Protein AF-A0A3M0ZT61-F1 (afdb_monomer)

Mean predicted aligned error: 6.95 Å

Foldseek 3Di:
DDDDDDDDDDDDPPDLAAWPQADPPPPDRPDIHADWDQDPVGIDGDHDPVSVLVVVLVCQVPDPPPAFAFDWDDDDPDIDGPQDVVRHVPHD

pLDDT: mean 85.31, std 11.54, range [51.09, 95.31]

Sequence (92 aa):
MAFVTGLLLIDAPASALNNLGNIPGARTDNTVGVKMIKTREGAYPYVSAQAFRYWLRTTLEKGNFGWKAAPIFREKKVAYTDANPIKWWDDD

Secondary structure (DSSP, 8-state):
------------TT---SEEEE-TT-SSTT-EEEPEEEETTEEEE---HHHHHHHHHHHHHHTTS---PPPEEEETTEEEE---TTT-TT--

Radius of gyration: 17.13 Å; Cα contacts (8 Å, |Δi|>4): 96; chains: 1; bounding box: 41×31×39 Å

Nearest PDB structures (foldseek):
  4uoi-assembly2_D  TM=3.114E-01  e=1.077E+00  Hepatitis C virus (isolate H77)
  4uoi-assembly4_F  TM=3.109E-01  e=2.216E+00  Hepatitis C virus (isolate H77)
  4uoi-assembly1_A  TM=2.683E-01  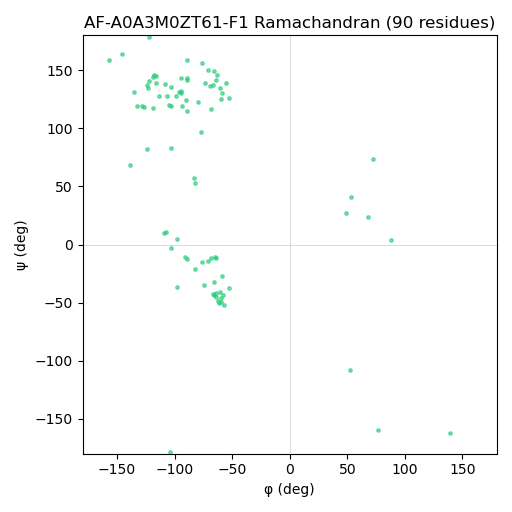e=1.705E+00  Hepatitis C virus (isolate H77)

Structure (mmCIF, N/CA/C/O backbone):
data_AF-A0A3M0ZT61-F1
#
_entry.id   AF-A0A3M0ZT61-F1
#
loop_
_atom_site.group_PDB
_atom_site.id
_atom_site.type_symbol
_atom_site.label_atom_id
_atom_site.label_alt_id
_atom_site.label_comp_id
_atom_site.label_asym_id
_atom_site.label_entity_id
_atom_site.label_seq_id
_atom_site.pdbx_PDB_ins_code
_atom_site.Cartn_x
_atom_site.Cartn_y
_atom_site.Cartn_z
_atom_site.occupancy
_atom_site.B_iso_or_equiv
_atom_site.auth_seq_id
_atom_site.auth_comp_id
_atom_site.auth_asym_id
_atom_site.auth_atom_id
_atom_site.pdbx_PDB_model_num
ATOM 1 N N . MET A 1 1 ? -10.301 -16.414 16.344 1.00 62.41 1 MET A N 1
ATOM 2 C CA . MET A 1 1 ? -10.125 -15.421 15.264 1.00 62.41 1 MET A CA 1
ATOM 3 C C . MET A 1 1 ? -10.515 -16.074 13.956 1.00 62.41 1 MET A C 1
ATOM 5 O O . MET A 1 1 ? -10.020 -17.158 13.676 1.00 62.41 1 MET A O 1
ATOM 9 N N . ALA A 1 2 ? -11.433 -15.464 13.211 1.00 81.19 2 ALA A N 1
ATOM 10 C CA . ALA A 1 2 ? -11.730 -15.869 11.842 1.00 81.19 2 ALA A CA 1
ATOM 11 C C . ALA A 1 2 ? -10.885 -14.999 10.905 1.00 81.19 2 ALA A C 1
ATOM 13 O O . ALA A 1 2 ? -10.830 -13.786 11.092 1.00 81.19 2 ALA A O 1
ATOM 14 N N . PHE A 1 3 ? -10.214 -15.615 9.935 1.00 83.44 3 PHE A N 1
ATOM 15 C CA . PHE A 1 3 ? -9.426 -14.904 8.932 1.00 83.44 3 PHE A CA 1
ATOM 16 C C . PHE A 1 3 ? -10.203 -14.862 7.622 1.00 83.44 3 PHE A C 1
ATOM 18 O O . PHE A 1 3 ? -10.756 -15.875 7.194 1.00 83.44 3 PHE A O 1
ATOM 25 N N . VAL A 1 4 ? -10.217 -13.697 6.979 1.00 88.19 4 VAL A N 1
ATOM 26 C CA . VAL A 1 4 ? -10.746 -13.529 5.624 1.00 88.19 4 VAL A CA 1
ATOM 27 C C . VAL A 1 4 ? -9.563 -13.346 4.685 1.00 88.19 4 VAL A C 1
ATOM 29 O O . VAL A 1 4 ? -8.706 -12.498 4.919 1.00 88.19 4 VAL A O 1
ATOM 32 N N . THR A 1 5 ? -9.515 -14.151 3.627 1.00 93.62 5 THR A N 1
ATOM 33 C CA . THR A 1 5 ? -8.529 -14.026 2.550 1.00 93.62 5 THR A CA 1
ATOM 34 C C . THR A 1 5 ? -9.243 -13.725 1.240 1.00 93.62 5 THR A C 1
ATOM 36 O O . THR A 1 5 ? -10.365 -14.184 1.020 1.00 93.62 5 THR A O 1
ATOM 39 N N . GLY A 1 6 ? -8.609 -12.938 0.377 1.00 91.56 6 GLY A N 1
ATOM 40 C CA . GLY A 1 6 ? -9.181 -12.521 -0.895 1.00 91.56 6 GLY A CA 1
ATOM 41 C C . GLY A 1 6 ? -8.108 -12.121 -1.897 1.00 91.56 6 GLY A C 1
ATOM 42 O O . GLY A 1 6 ? -6.983 -11.787 -1.528 1.00 91.56 6 GLY A O 1
ATOM 43 N N . LEU A 1 7 ? -8.479 -12.158 -3.175 1.00 94.38 7 LEU A N 1
ATOM 44 C CA . LEU A 1 7 ? -7.649 -11.726 -4.293 1.00 94.38 7 LEU A CA 1
ATOM 45 C C . LEU A 1 7 ? -8.394 -10.645 -5.074 1.00 94.38 7 LEU A C 1
ATOM 47 O O . LEU A 1 7 ? -9.579 -10.787 -5.366 1.00 94.38 7 LEU A O 1
ATOM 51 N N . LEU A 1 8 ? -7.682 -9.571 -5.409 1.00 91.19 8 LEU A N 1
ATOM 52 C CA . LEU A 1 8 ? -8.1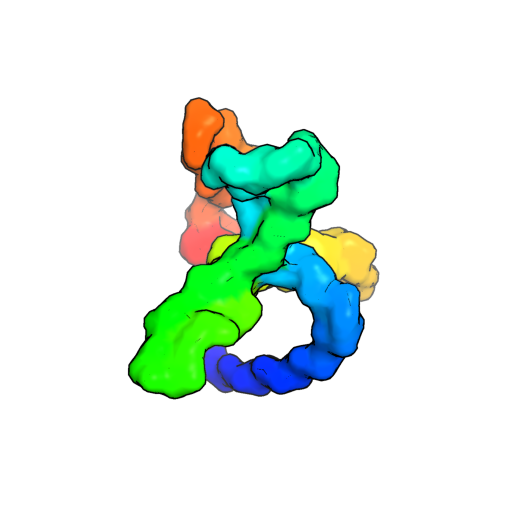95 -8.466 -6.207 1.00 91.19 8 LEU A CA 1
ATOM 53 C C . LEU A 1 8 ? -7.449 -8.438 -7.538 1.00 91.19 8 LEU A C 1
ATOM 55 O O . LEU A 1 8 ? -6.219 -8.392 -7.559 1.00 91.19 8 LEU A O 1
ATOM 59 N N . LEU A 1 9 ? -8.201 -8.425 -8.634 1.00 93.06 9 LEU A N 1
ATOM 60 C CA . LEU A 1 9 ? -7.689 -8.068 -9.949 1.00 93.06 9 LEU A CA 1
ATOM 61 C C . LEU A 1 9 ? -8.156 -6.645 -10.253 1.00 93.06 9 LEU A C 1
ATOM 63 O O . LEU A 1 9 ? -9.356 -6.382 -10.281 1.00 93.06 9 LEU A O 1
ATOM 67 N N . ILE A 1 10 ? -7.207 -5.734 -10.445 1.00 88.31 10 ILE A N 1
ATOM 68 C CA . ILE A 1 10 ? -7.479 -4.327 -10.738 1.00 88.31 10 ILE A CA 1
ATOM 69 C C . ILE A 1 10 ? -6.878 -4.029 -12.106 1.00 88.31 10 ILE A C 1
ATOM 71 O O . ILE A 1 10 ? -5.663 -4.132 -12.276 1.00 88.31 10 ILE A O 1
ATOM 75 N N . ASP A 1 11 ? -7.726 -3.664 -13.065 1.00 91.12 11 ASP A N 1
ATOM 76 C CA . ASP A 1 11 ? -7.268 -3.142 -14.349 1.00 91.12 11 ASP A CA 1
ATOM 77 C C . ASP A 1 11 ? -6.889 -1.662 -14.194 1.00 91.12 11 ASP A C 1
ATOM 79 O O . ASP A 1 11 ? -7.687 -0.847 -13.726 1.00 91.12 11 ASP A O 1
ATOM 83 N N . ALA A 1 12 ? -5.643 -1.328 -14.524 1.00 87.12 12 ALA A N 1
ATOM 84 C CA . ALA A 1 12 ? -5.056 -0.008 -14.300 1.00 87.12 12 ALA A CA 1
ATOM 85 C C . ALA A 1 12 ? -4.208 0.434 -15.508 1.00 87.12 12 ALA A C 1
ATOM 87 O O . ALA A 1 12 ? -2.974 0.512 -15.421 1.00 87.12 12 ALA A O 1
ATOM 88 N N . PRO A 1 13 ? -4.843 0.714 -16.659 1.00 85.19 13 PRO A N 1
ATOM 89 C CA . PRO A 1 13 ? -4.137 1.080 -17.880 1.00 85.19 13 PRO A CA 1
ATOM 90 C C . PRO A 1 13 ? -3.378 2.401 -17.701 1.00 85.19 13 PRO A C 1
ATOM 92 O O . PRO A 1 13 ? -3.858 3.325 -17.044 1.00 85.19 13 PRO A O 1
ATOM 95 N N . ALA A 1 14 ? -2.172 2.477 -18.276 1.00 78.69 14 ALA A N 1
ATOM 96 C CA . ALA A 1 14 ? -1.305 3.666 -18.284 1.00 78.69 14 ALA A CA 1
ATOM 97 C C . ALA A 1 14 ? -1.104 4.346 -16.907 1.00 78.69 14 ALA A C 1
ATOM 99 O O . ALA A 1 14 ? -0.847 5.547 -16.827 1.00 78.69 14 ALA A O 1
ATOM 100 N N . SER A 1 15 ? -1.220 3.589 -15.813 1.00 81.19 15 SER A N 1
ATOM 101 C CA . SER A 1 15 ? -1.210 4.132 -14.455 1.00 81.19 15 SER A CA 1
ATOM 102 C C . SER A 1 15 ? 0.181 4.066 -13.822 1.00 81.19 15 SER A C 1
ATOM 104 O O . SER A 1 15 ? 0.815 3.013 -13.780 1.00 81.19 15 SER A O 1
ATOM 106 N N . ALA A 1 16 ? 0.641 5.179 -13.248 1.00 80.75 16 ALA A N 1
ATOM 107 C CA . ALA A 1 16 ? 1.903 5.252 -12.506 1.00 80.75 16 ALA A CA 1
ATOM 108 C C . ALA A 1 16 ? 1.738 4.781 -11.045 1.00 80.75 16 ALA A C 1
ATOM 110 O O . ALA A 1 16 ? 1.980 5.527 -10.092 1.00 80.75 16 ALA A O 1
ATOM 111 N N . LEU A 1 17 ? 1.266 3.544 -10.857 1.00 76.06 17 LEU A N 1
ATOM 112 C CA . LEU A 1 17 ? 0.983 2.988 -9.534 1.00 76.06 17 LEU A CA 1
ATOM 113 C C . LEU A 1 17 ? 2.294 2.778 -8.765 1.00 76.06 17 LEU A C 1
ATOM 115 O O . LEU A 1 17 ? 3.106 1.955 -9.164 1.00 76.06 17 LEU A O 1
ATOM 119 N N . ASN A 1 18 ? 2.476 3.482 -7.641 1.00 76.44 18 ASN A N 1
ATOM 120 C CA . ASN A 1 18 ? 3.668 3.409 -6.779 1.00 76.44 18 ASN A CA 1
ATOM 121 C C . ASN A 1 18 ? 4.920 4.066 -7.393 1.00 76.44 18 ASN A C 1
ATOM 123 O O . ASN A 1 18 ? 5.879 3.403 -7.800 1.00 76.44 18 ASN A O 1
ATOM 127 N N . ASN A 1 19 ? 4.890 5.401 -7.408 1.00 78.50 19 ASN A N 1
ATOM 128 C CA . ASN A 1 19 ? 5.973 6.253 -7.884 1.00 78.50 19 ASN A CA 1
ATOM 129 C C . ASN A 1 19 ? 7.311 5.905 -7.194 1.00 78.50 19 ASN A C 1
ATOM 131 O O . ASN A 1 19 ? 7.415 5.858 -5.963 1.00 78.50 19 ASN A O 1
ATOM 135 N N . LEU A 1 20 ? 8.331 5.642 -8.010 1.00 68.88 20 LEU A N 1
ATOM 136 C CA . LEU A 1 20 ? 9.707 5.354 -7.607 1.00 68.88 20 LEU A CA 1
ATOM 137 C C . LEU A 1 20 ? 10.454 6.628 -7.175 1.00 68.88 20 LEU A C 1
ATOM 139 O O . LEU A 1 20 ? 11.485 6.531 -6.515 1.00 68.88 20 LEU A O 1
ATOM 143 N N . GLY A 1 21 ? 9.915 7.807 -7.500 1.00 70.88 21 GLY A N 1
ATOM 144 C CA . GLY A 1 21 ? 10.612 9.081 -7.361 1.00 70.88 21 GLY A CA 1
ATOM 145 C C . GLY A 1 21 ? 11.638 9.274 -8.479 1.00 70.88 21 GLY A C 1
ATOM 146 O O . GLY A 1 21 ? 11.550 8.636 -9.532 1.00 70.88 21 GLY A O 1
ATOM 147 N N . ASN A 1 22 ? 12.609 10.160 -8.250 1.00 66.25 22 ASN A N 1
ATOM 148 C CA . ASN A 1 22 ? 13.664 10.431 -9.224 1.00 66.25 22 ASN A CA 1
ATOM 149 C C . ASN A 1 22 ? 14.606 9.234 -9.370 1.00 66.25 22 ASN A C 1
ATOM 151 O O . ASN A 1 22 ? 15.041 8.640 -8.382 1.00 66.25 22 ASN A O 1
ATOM 155 N N . ILE A 1 23 ? 14.949 8.915 -10.616 1.00 64.44 23 ILE A N 1
ATOM 156 C CA . ILE A 1 23 ? 15.875 7.836 -10.959 1.00 64.44 23 ILE A CA 1
ATOM 157 C C . ILE A 1 23 ? 17.304 8.404 -10.995 1.00 64.44 23 ILE A C 1
ATOM 159 O O . ILE A 1 23 ? 17.599 9.231 -11.863 1.00 64.44 23 ILE A O 1
ATOM 163 N N . PRO A 1 24 ? 18.216 7.974 -10.100 1.00 60.41 24 PRO A N 1
ATOM 164 C CA . PRO A 1 24 ? 19.600 8.441 -10.117 1.00 60.41 24 PRO A CA 1
ATOM 165 C C . PRO A 1 24 ? 20.276 8.096 -11.452 1.00 60.41 24 PRO A C 1
ATOM 167 O O . PRO A 1 24 ? 20.292 6.935 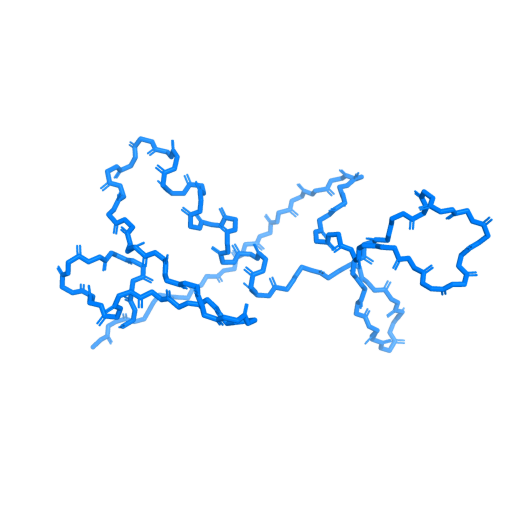-11.857 1.00 60.41 24 PRO A O 1
ATOM 170 N N . GLY A 1 25 ? 20.829 9.098 -12.142 1.00 63.88 25 GLY A N 1
ATOM 171 C CA . GLY A 1 25 ? 21.504 8.923 -13.436 1.00 63.88 25 GLY A CA 1
ATOM 172 C C . GLY A 1 25 ? 20.597 8.998 -14.672 1.00 63.88 25 GLY A C 1
ATOM 173 O O . GLY A 1 25 ? 21.086 8.816 -15.788 1.00 63.88 25 GLY A O 1
ATOM 174 N N . ALA A 1 26 ? 19.299 9.285 -14.516 1.00 66.69 26 ALA A N 1
ATOM 175 C CA . ALA A 1 26 ? 18.445 9.619 -15.653 1.00 66.69 26 ALA A CA 1
ATOM 176 C C . ALA A 1 26 ? 18.871 10.962 -16.271 1.00 66.69 26 ALA A C 1
ATOM 178 O O . ALA A 1 26 ? 19.146 11.926 -15.565 1.00 66.69 26 ALA A O 1
ATOM 179 N N . ARG A 1 27 ? 18.908 11.033 -17.609 1.00 55.94 27 ARG A N 1
ATOM 180 C CA . ARG A 1 27 ? 19.340 12.231 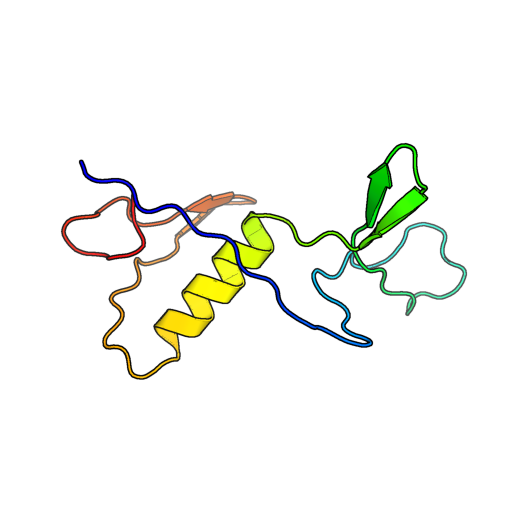-18.361 1.00 55.94 27 ARG A CA 1
ATOM 181 C C . ARG A 1 27 ? 18.419 13.447 -18.188 1.00 55.94 27 ARG A C 1
ATOM 183 O O . ARG A 1 27 ? 18.776 14.527 -18.641 1.00 55.94 27 ARG A O 1
ATOM 190 N N . THR A 1 28 ? 17.238 13.273 -17.595 1.00 57.53 28 THR A N 1
ATOM 191 C CA . THR A 1 28 ? 16.280 14.352 -17.332 1.00 57.53 28 THR A CA 1
ATOM 192 C C . THR A 1 28 ? 15.731 14.235 -15.912 1.00 57.53 28 THR A C 1
ATOM 194 O O . THR A 1 28 ? 15.258 13.170 -15.510 1.00 57.53 28 THR A O 1
ATOM 197 N N . ASP A 1 29 ? 15.740 15.350 -15.179 1.00 52.19 29 ASP A N 1
ATOM 198 C CA . ASP A 1 29 ? 15.282 15.440 -13.782 1.00 52.19 29 ASP A CA 1
ATOM 199 C C . ASP A 1 29 ? 13.780 15.151 -13.594 1.00 52.19 29 ASP A C 1
ATOM 201 O O . ASP A 1 29 ? 13.323 14.949 -12.472 1.00 52.19 29 ASP A O 1
ATOM 205 N N . ASN A 1 30 ? 13.020 15.086 -14.694 1.00 51.09 30 ASN A N 1
ATOM 206 C CA . ASN A 1 30 ? 11.578 14.832 -14.712 1.00 51.09 30 ASN A CA 1
ATOM 207 C C . ASN A 1 30 ? 11.213 13.369 -15.009 1.00 51.09 30 ASN A C 1
ATOM 209 O O . ASN A 1 30 ? 10.031 13.048 -15.151 1.00 51.09 30 ASN A O 1
ATOM 213 N N . THR A 1 31 ? 12.194 12.467 -15.129 1.00 55.56 31 THR A N 1
ATOM 214 C CA . THR A 1 31 ? 11.892 11.040 -15.295 1.00 55.56 31 THR A CA 1
ATOM 215 C C . THR A 1 31 ? 11.497 10.441 -13.944 1.00 55.56 31 THR A C 1
ATOM 217 O O . THR A 1 31 ? 12.349 10.053 -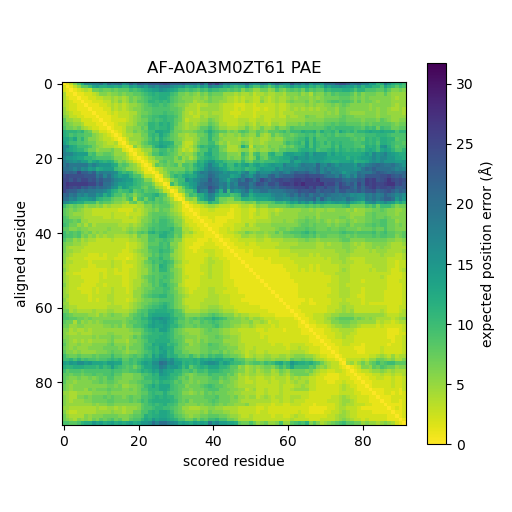13.144 1.00 55.56 31 THR A O 1
ATOM 220 N N . VAL A 1 32 ? 10.191 10.345 -13.704 1.00 59.47 32 VAL A N 1
ATOM 221 C CA . VAL A 1 32 ? 9.612 9.579 -12.592 1.00 59.47 32 VAL A CA 1
ATOM 222 C C . VAL A 1 32 ? 9.346 8.147 -13.043 1.00 59.47 32 VAL A C 1
ATOM 224 O O . VAL A 1 32 ? 8.666 7.908 -14.039 1.00 59.47 32 VAL A O 1
ATOM 227 N N . GLY A 1 33 ? 9.916 7.186 -12.317 1.00 71.69 33 GLY A N 1
ATOM 228 C CA . GLY A 1 33 ? 9.725 5.763 -12.589 1.00 71.69 33 GLY A CA 1
ATOM 229 C C . GLY A 1 33 ? 8.524 5.177 -11.851 1.00 71.69 33 GLY A C 1
ATOM 230 O O . GLY A 1 33 ? 8.108 5.673 -10.806 1.00 71.69 33 GLY A O 1
ATOM 231 N N . VAL A 1 34 ? 8.013 4.055 -12.346 1.00 82.19 34 VAL A N 1
ATOM 232 C CA . VAL A 1 34 ? 7.179 3.145 -11.549 1.00 82.19 34 VAL A CA 1
ATOM 233 C C . VAL A 1 34 ? 8.102 2.143 -10.865 1.00 82.19 34 VAL A C 1
ATOM 235 O O . VAL A 1 34 ? 9.104 1.725 -11.450 1.00 82.19 34 VAL A O 1
ATOM 238 N N . LYS A 1 35 ? 7.816 1.764 -9.614 1.00 86.88 35 LYS A N 1
ATOM 239 C CA . LYS A 1 35 ? 8.576 0.683 -8.971 1.00 86.88 35 LYS A CA 1
ATOM 240 C C . LYS A 1 35 ? 8.413 -0.603 -9.770 1.00 86.88 35 LYS A C 1
ATOM 242 O O . LYS A 1 35 ? 7.301 -0.972 -10.125 1.00 86.88 35 LYS A O 1
ATOM 247 N N . MET A 1 36 ? 9.522 -1.298 -10.000 1.00 88.62 36 MET A N 1
ATOM 248 C CA . MET A 1 36 ? 9.545 -2.553 -10.746 1.00 88.62 36 MET A CA 1
ATOM 249 C C . MET A 1 36 ? 10.064 -3.687 -9.864 1.00 88.62 36 MET A C 1
ATOM 251 O O . MET A 1 36 ? 10.985 -3.483 -9.069 1.00 88.62 36 MET A O 1
ATOM 255 N N . ILE A 1 37 ? 9.518 -4.887 -10.043 1.00 90.06 37 ILE A N 1
ATOM 256 C CA . ILE A 1 37 ? 10.069 -6.137 -9.513 1.00 90.06 37 ILE A CA 1
ATOM 257 C C . ILE A 1 37 ? 10.644 -6.958 -10.668 1.00 90.06 37 ILE A C 1
ATOM 259 O O . ILE A 1 37 ? 10.060 -7.017 -11.750 1.00 90.06 37 ILE A O 1
ATOM 263 N N . LYS A 1 38 ? 11.816 -7.562 -10.459 1.00 92.94 38 LYS A N 1
ATOM 264 C CA . LYS A 1 38 ? 12.453 -8.439 -11.447 1.00 92.94 38 LYS A CA 1
ATOM 265 C C . LYS A 1 38 ? 12.086 -9.887 -11.161 1.00 92.94 38 LYS A C 1
ATOM 267 O O . LYS A 1 38 ? 12.244 -10.352 -10.034 1.00 92.94 38 LYS A O 1
ATOM 272 N N . THR A 1 39 ? 11.651 -10.592 -12.191 1.00 93.06 39 THR A N 1
ATOM 273 C CA . THR A 1 39 ? 11.420 -12.036 -12.190 1.00 93.06 39 THR A CA 1
ATOM 274 C C . THR A 1 39 ? 12.265 -12.679 -13.292 1.00 93.06 39 THR A C 1
ATOM 276 O O . THR A 1 39 ? 12.959 -11.990 -14.043 1.00 93.06 39 THR A O 1
ATOM 279 N N . ARG A 1 40 ? 12.205 -14.010 -13.419 1.00 95.31 40 ARG A N 1
ATOM 280 C CA . ARG A 1 40 ? 12.833 -14.732 -14.540 1.00 95.31 40 ARG A CA 1
ATOM 281 C C . ARG A 1 40 ? 12.291 -14.283 -15.905 1.00 95.31 40 ARG A C 1
ATOM 283 O O . ARG A 1 40 ? 12.994 -14.391 -16.901 1.00 95.31 40 ARG A O 1
ATOM 290 N N . GLU A 1 41 ? 11.053 -13.803 -15.943 1.00 94.94 41 GLU A N 1
ATOM 291 C CA . GLU A 1 41 ? 10.324 -13.453 -17.168 1.00 94.94 41 GLU A CA 1
ATOM 292 C C . GLU A 1 41 ? 10.520 -11.987 -17.575 1.00 94.94 41 GLU A C 1
ATOM 294 O O . GLU A 1 41 ? 10.177 -11.603 -18.689 1.00 94.94 41 GLU A O 1
ATOM 299 N N . GLY A 1 42 ? 11.109 -11.168 -16.699 1.00 93.06 42 GLY A N 1
ATOM 300 C CA . GLY A 1 42 ? 11.389 -9.764 -16.976 1.00 93.06 42 GLY A CA 1
ATOM 301 C C . GLY A 1 42 ? 11.115 -8.854 -15.785 1.00 93.06 42 GLY A C 1
ATOM 302 O O . GLY A 1 42 ? 11.046 -9.287 -14.635 1.00 93.06 42 GLY A O 1
ATOM 303 N N . ALA A 1 43 ? 10.994 -7.558 -16.063 1.00 89.81 43 ALA A N 1
ATOM 304 C CA . ALA A 1 43 ? 10.636 -6.554 -15.071 1.00 89.81 43 ALA A CA 1
ATOM 305 C C . ALA A 1 43 ? 9.142 -6.226 -15.171 1.00 89.81 43 ALA A C 1
ATOM 307 O O . ALA A 1 43 ? 8.664 -5.853 -16.240 1.00 89.81 43 ALA A O 1
ATOM 308 N N . TYR A 1 44 ? 8.436 -6.300 -14.046 1.00 88.75 44 TYR A N 1
ATOM 309 C CA . TYR A 1 44 ? 7.008 -5.996 -13.947 1.00 88.75 44 TYR A CA 1
ATOM 310 C C . TYR A 1 44 ? 6.777 -4.794 -13.030 1.00 88.75 44 TYR A C 1
ATOM 312 O O . TYR A 1 44 ? 7.496 -4.665 -12.033 1.00 88.75 44 TYR A O 1
ATOM 320 N N . PRO A 1 45 ? 5.780 -3.935 -13.310 1.00 88.00 45 PRO A N 1
ATOM 321 C CA . PRO A 1 45 ? 5.332 -2.923 -12.361 1.00 88.00 45 PRO A CA 1
ATOM 322 C C . PRO A 1 45 ? 4.947 -3.557 -11.023 1.00 88.00 45 PRO A C 1
ATOM 324 O O . PRO A 1 45 ? 4.329 -4.619 -10.977 1.00 88.00 45 PRO A O 1
ATOM 327 N N . TYR A 1 46 ? 5.321 -2.902 -9.928 1.00 88.88 46 TYR A N 1
ATOM 328 C CA . TYR A 1 46 ? 5.141 -3.415 -8.578 1.00 88.88 46 TYR A CA 1
ATOM 329 C C . TYR A 1 46 ? 4.532 -2.369 -7.645 1.00 88.88 46 TYR A C 1
ATOM 331 O O . TYR A 1 46 ? 5.127 -1.335 -7.320 1.00 88.88 46 TYR A O 1
ATOM 339 N N . VAL A 1 47 ? 3.360 -2.703 -7.113 1.00 91.19 47 VAL A N 1
ATOM 340 C CA . VAL A 1 47 ? 2.734 -1.973 -6.012 1.00 91.19 47 VAL A CA 1
ATOM 341 C C . VAL A 1 47 ? 3.124 -2.650 -4.704 1.00 91.19 47 VAL A C 1
ATOM 343 O O . VAL A 1 47 ? 2.840 -3.823 -4.489 1.00 91.19 47 VAL A O 1
ATOM 346 N N . SER A 1 48 ? 3.798 -1.915 -3.819 1.00 90.44 48 SER A N 1
ATOM 347 C CA . SER A 1 48 ? 4.207 -2.458 -2.529 1.00 90.44 48 SER A CA 1
ATOM 348 C C . SER A 1 48 ? 3.005 -2.646 -1.617 1.00 90.44 48 SER A C 1
ATOM 350 O O . SER A 1 48 ? 2.061 -1.857 -1.648 1.00 90.44 48 SER A O 1
ATOM 352 N N . ALA A 1 49 ? 3.087 -3.636 -0.726 1.00 90.62 49 ALA A N 1
ATOM 353 C CA . ALA A 1 49 ? 2.058 -3.867 0.285 1.00 90.62 49 ALA A CA 1
ATOM 354 C C . ALA A 1 49 ? 1.745 -2.596 1.096 1.00 90.62 49 ALA A C 1
ATOM 356 O O . ALA A 1 49 ? 0.592 -2.316 1.398 1.00 90.62 49 ALA A O 1
ATOM 357 N N . GLN A 1 50 ? 2.760 -1.780 1.398 1.00 88.44 50 GLN A N 1
ATOM 358 C CA . GLN A 1 50 ? 2.570 -0.505 2.088 1.00 88.44 50 GLN A CA 1
ATOM 359 C C . GLN A 1 50 ? 1.776 0.511 1.253 1.00 88.44 50 GLN A C 1
ATOM 361 O O . GLN A 1 50 ? 0.890 1.164 1.796 1.00 88.44 50 GLN A O 1
ATOM 366 N N . ALA A 1 51 ? 2.071 0.643 -0.046 1.00 89.88 51 ALA A N 1
ATOM 367 C CA . ALA A 1 51 ? 1.339 1.552 -0.928 1.00 89.88 51 ALA A CA 1
ATOM 368 C C . ALA A 1 51 ? -0.128 1.121 -1.071 1.00 89.88 51 ALA A C 1
ATOM 370 O O . ALA A 1 51 ? -1.022 1.960 -0.982 1.00 89.88 51 ALA A O 1
ATOM 371 N N . PHE A 1 52 ? -0.372 -0.186 -1.208 1.00 91.38 52 PHE A N 1
ATOM 372 C CA . PHE A 1 52 ? -1.724 -0.741 -1.239 1.00 91.38 52 PHE A CA 1
ATOM 373 C C . PHE A 1 52 ? -2.479 -0.500 0.075 1.00 91.38 52 PHE A C 1
ATOM 375 O O . PHE A 1 52 ? -3.594 0.013 0.044 1.00 91.38 52 PHE A O 1
ATOM 382 N N . ARG A 1 53 ? -1.866 -0.795 1.234 1.00 90.38 53 ARG A N 1
ATOM 383 C CA . ARG A 1 53 ? -2.481 -0.542 2.551 1.00 90.38 53 ARG A CA 1
ATOM 384 C C . ARG A 1 53 ? -2.833 0.929 2.748 1.00 90.38 53 ARG A C 1
ATOM 386 O O . ARG A 1 53 ? -3.926 1.229 3.213 1.00 90.38 53 ARG A O 1
ATOM 393 N N . TYR A 1 54 ? -1.931 1.833 2.365 1.00 89.75 54 TYR A N 1
ATOM 394 C CA . TYR A 1 54 ? -2.189 3.270 2.419 1.00 89.75 54 TYR A CA 1
ATOM 395 C C . TYR A 1 54 ? -3.394 3.657 1.552 1.00 89.75 54 TYR A C 1
ATOM 397 O O . TYR A 1 54 ? -4.314 4.306 2.040 1.00 89.75 54 TYR A O 1
ATOM 405 N N . TRP A 1 55 ? -3.424 3.208 0.293 1.00 91.44 55 TRP A N 1
ATOM 406 C CA . TRP A 1 55 ? -4.544 3.474 -0.610 1.00 91.44 55 TRP A CA 1
ATOM 407 C C . TRP A 1 55 ? -5.873 2.929 -0.076 1.00 91.44 55 TRP A C 1
ATOM 409 O O . TRP A 1 55 ? -6.864 3.661 -0.073 1.00 91.44 55 TRP A O 1
ATOM 419 N N . LEU A 1 56 ? -5.897 1.685 0.412 1.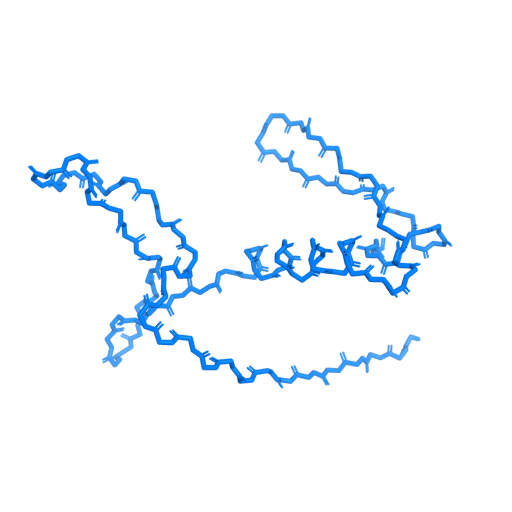00 92.00 56 LEU A N 1
ATOM 420 C CA . LEU A 1 56 ? -7.104 1.069 0.960 1.00 92.00 56 LEU A CA 1
ATOM 421 C C . LEU A 1 56 ? -7.616 1.851 2.173 1.00 92.00 56 LEU A C 1
ATOM 423 O O . LEU A 1 56 ? -8.780 2.246 2.198 1.00 92.00 56 LEU A O 1
ATOM 427 N N . ARG A 1 57 ? -6.735 2.144 3.136 1.00 92.06 57 ARG A N 1
ATOM 428 C CA . ARG A 1 57 ? -7.078 2.911 4.339 1.00 92.06 57 ARG A CA 1
ATOM 429 C C . ARG A 1 57 ? -7.653 4.279 3.986 1.00 92.06 57 ARG A C 1
ATOM 431 O O . ARG A 1 57 ? -8.752 4.613 4.410 1.00 92.06 57 ARG A O 1
ATOM 438 N N . THR A 1 58 ? -6.957 5.047 3.147 1.00 92.69 58 THR A N 1
ATOM 439 C CA . THR A 1 58 ? -7.407 6.388 2.752 1.00 92.69 58 THR A CA 1
ATOM 440 C C . THR A 1 58 ? -8.703 6.348 1.938 1.00 92.69 58 THR A C 1
ATOM 442 O O . THR A 1 58 ? -9.515 7.266 2.036 1.00 92.69 58 THR A O 1
ATOM 445 N N . THR A 1 59 ? -8.929 5.295 1.147 1.00 94.00 59 THR A N 1
ATOM 446 C CA . THR A 1 59 ? -10.210 5.075 0.453 1.00 94.00 59 THR A CA 1
ATOM 447 C C . THR A 1 59 ? -11.350 4.860 1.447 1.00 94.00 59 THR A C 1
ATOM 449 O O . THR A 1 59 ? -12.407 5.472 1.298 1.00 94.00 59 THR A O 1
ATOM 452 N N . LEU A 1 60 ? -11.133 4.034 2.474 1.00 94.12 60 LEU A N 1
ATOM 453 C CA . LEU A 1 60 ? -12.125 3.759 3.516 1.00 94.12 60 LEU A CA 1
ATOM 454 C C . LEU A 1 60 ? -12.417 4.995 4.378 1.00 94.12 60 LEU A C 1
ATOM 456 O O . LEU A 1 60 ? -13.581 5.292 4.626 1.00 94.12 60 LEU A O 1
ATOM 460 N N . GLU A 1 61 ? -11.379 5.744 4.763 1.00 93.06 61 GLU A N 1
ATOM 461 C CA . GLU A 1 61 ? -11.483 7.006 5.514 1.00 93.06 61 GLU A CA 1
ATOM 462 C C . GLU A 1 61 ? -12.280 8.081 4.762 1.00 93.06 61 GLU A C 1
ATOM 464 O O . GLU A 1 61 ? -13.057 8.816 5.367 1.00 93.06 61 GLU A O 1
ATOM 469 N N . LYS A 1 62 ? -12.071 8.201 3.444 1.00 94.56 62 LYS A N 1
ATOM 470 C CA . LYS A 1 62 ? -12.744 9.210 2.608 1.00 94.56 62 LYS A CA 1
ATOM 471 C C . LYS A 1 62 ? -14.141 8.792 2.163 1.00 94.56 62 LYS A C 1
ATOM 473 O O . LYS A 1 62 ? -14.928 9.644 1.754 1.00 94.56 62 LYS A O 1
ATOM 478 N N . GLY A 1 63 ? -14.428 7.496 2.169 1.00 94.00 63 GLY A N 1
ATOM 479 C CA . GLY A 1 63 ? -15.728 6.970 1.786 1.00 94.00 63 GLY A CA 1
ATOM 480 C C . GLY A 1 63 ? -16.778 7.169 2.876 1.00 94.00 63 GLY A C 1
ATOM 481 O O . GLY A 1 63 ? -16.473 7.252 4.063 1.00 94.00 63 GLY A O 1
ATOM 482 N N . ASN A 1 64 ? -18.052 7.185 2.487 1.00 94.06 64 ASN A N 1
ATOM 483 C CA . ASN A 1 64 ? -19.167 7.276 3.432 1.00 94.06 64 ASN A CA 1
ATOM 484 C C . ASN A 1 64 ? -19.516 5.900 4.037 1.00 94.06 64 ASN A C 1
ATOM 486 O O . ASN A 1 64 ? -20.652 5.439 3.943 1.00 94.06 64 ASN A O 1
ATOM 490 N N . PHE A 1 65 ? -18.518 5.216 4.604 1.00 93.81 65 PHE A N 1
ATOM 491 C CA . PHE A 1 65 ? -18.655 3.864 5.171 1.00 93.81 65 PHE A CA 1
ATOM 492 C C . PHE A 1 65 ? -18.723 3.853 6.705 1.00 93.81 65 PHE A C 1
ATOM 494 O O . PHE A 1 65 ? -18.849 2.790 7.307 1.00 93.81 65 PHE A O 1
ATOM 501 N N . GLY A 1 66 ? -18.601 5.019 7.353 1.00 94.31 66 GLY A N 1
ATOM 502 C CA . GLY A 1 66 ? -18.489 5.114 8.813 1.00 94.31 66 GLY A CA 1
ATOM 503 C C . GLY A 1 66 ? -17.177 4.540 9.362 1.00 94.31 66 GLY A C 1
ATOM 504 O O . GLY A 1 66 ? -17.129 4.136 10.523 1.00 94.31 66 GLY A O 1
ATOM 505 N N . TRP A 1 67 ? -16.133 4.478 8.527 1.00 95.19 67 TRP A N 1
ATOM 506 C CA . TRP A 1 67 ? -14.838 3.903 8.882 1.00 95.19 67 TRP A CA 1
ATOM 507 C C . TRP A 1 67 ? -14.213 4.619 10.085 1.00 95.19 67 TRP A C 1
ATOM 509 O O . TRP A 1 67 ? -14.108 5.846 10.106 1.00 95.19 67 TRP A O 1
ATOM 519 N N . LYS A 1 68 ? -13.766 3.849 11.084 1.00 95.06 68 LYS A N 1
ATOM 520 C CA . LYS A 1 68 ? -13.084 4.363 12.281 1.00 95.06 68 LYS A CA 1
ATOM 521 C C . LYS A 1 68 ? -11.582 4.127 12.175 1.00 95.06 68 LYS A C 1
ATOM 523 O O . LYS A 1 68 ? -11.074 3.147 12.714 1.00 95.06 68 LYS A O 1
ATOM 528 N N . ALA A 1 69 ? -10.890 5.021 11.477 1.00 93.25 69 ALA A N 1
ATOM 529 C CA . ALA A 1 69 ? -9.443 4.936 11.324 1.00 93.25 69 ALA A CA 1
ATOM 530 C C . ALA A 1 69 ? -8.692 5.324 12.598 1.00 93.25 69 ALA A C 1
ATOM 532 O O . ALA A 1 69 ? -9.022 6.319 13.249 1.00 93.25 69 ALA A O 1
ATOM 533 N N . ALA A 1 70 ? -7.635 4.576 12.900 1.00 94.88 70 ALA A N 1
ATOM 534 C CA . ALA A 1 70 ? -6.687 4.926 13.946 1.00 94.88 70 ALA A CA 1
ATOM 535 C C . ALA A 1 70 ? -5.909 6.216 13.612 1.00 94.88 70 ALA A C 1
ATOM 537 O O . ALA A 1 70 ? -5.633 6.502 12.437 1.00 94.88 70 ALA A O 1
ATOM 538 N N . PRO A 1 71 ? -5.505 7.004 14.621 1.00 92.69 71 PRO A N 1
ATOM 539 C CA . PRO A 1 71 ? -4.548 8.083 14.421 1.00 92.69 71 PRO A CA 1
ATOM 540 C C . PRO A 1 71 ? -3.194 7.525 13.955 1.00 92.69 71 PRO A C 1
ATOM 542 O O . PRO A 1 71 ? -2.774 6.444 14.361 1.00 92.69 71 PRO A O 1
ATOM 545 N N . ILE A 1 72 ? -2.503 8.281 13.097 1.00 90.44 72 ILE A N 1
ATOM 546 C CA . ILE A 1 72 ? -1.163 7.933 12.610 1.00 90.44 72 ILE A CA 1
ATOM 547 C C . ILE A 1 72 ? -0.136 8.810 13.31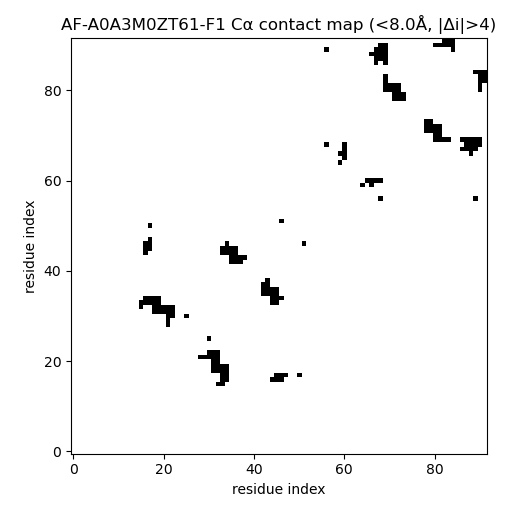5 1.00 90.44 72 ILE A C 1
ATOM 549 O O . ILE A 1 72 ? -0.124 10.032 13.145 1.00 90.44 72 ILE A O 1
ATOM 553 N N . PHE A 1 73 ? 0.780 8.169 14.028 1.00 92.69 73 PHE A N 1
ATOM 554 C CA . PHE A 1 73 ? 1.936 8.804 14.641 1.00 92.69 73 PHE A CA 1
ATOM 555 C C . PHE A 1 73 ? 3.143 8.689 13.711 1.00 92.69 73 PHE A C 1
ATOM 557 O O . PHE A 1 73 ? 3.318 7.696 12.999 1.00 92.69 73 PHE A O 1
ATOM 564 N N . ARG A 1 74 ? 3.974 9.734 13.675 1.00 91.56 74 ARG A N 1
ATOM 565 C CA . ARG A 1 74 ? 5.180 9.778 12.843 1.00 91.56 74 ARG A CA 1
ATOM 566 C C . ARG A 1 74 ? 6.380 10.152 13.688 1.00 91.56 74 ARG A C 1
ATOM 568 O O . ARG A 1 74 ? 6.453 11.262 14.206 1.00 91.56 74 ARG A O 1
ATOM 575 N N . GLU A 1 75 ? 7.352 9.253 13.728 1.00 92.12 75 GLU A N 1
ATOM 576 C CA . GLU A 1 75 ? 8.630 9.465 14.393 1.00 92.12 75 GLU A CA 1
ATOM 577 C C . GLU A 1 75 ? 9.772 9.183 13.417 1.00 92.12 75 GLU A C 1
ATOM 579 O O . GLU A 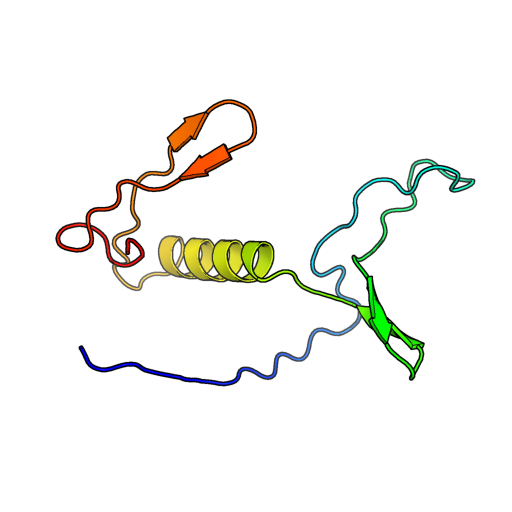1 75 ? 9.949 8.070 1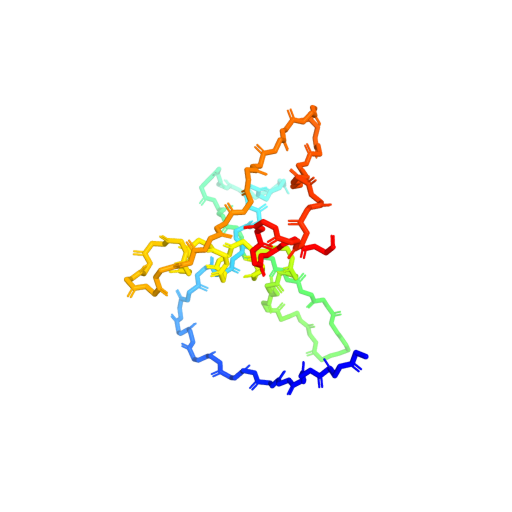2.915 1.00 92.12 75 GLU A O 1
ATOM 584 N N . LYS A 1 76 ? 10.583 10.208 13.132 1.00 89.06 76 LYS A N 1
ATOM 585 C CA . LYS A 1 76 ? 11.695 10.138 12.168 1.00 89.06 76 LYS A CA 1
ATOM 586 C C . LYS A 1 76 ? 11.237 9.588 10.803 1.00 89.06 76 LYS A C 1
ATOM 588 O O . LYS A 1 76 ? 10.576 10.291 10.047 1.00 89.06 76 LYS A O 1
ATOM 593 N N . LYS A 1 77 ? 11.629 8.350 10.471 1.00 85.06 77 LYS A N 1
ATOM 594 C CA . LYS A 1 77 ? 11.317 7.651 9.210 1.00 85.06 77 LYS A CA 1
ATOM 595 C C . LYS A 1 77 ? 10.290 6.525 9.389 1.00 85.06 77 LYS A C 1
ATOM 597 O O . LYS A 1 77 ? 10.106 5.732 8.469 1.00 85.06 77 LYS A O 1
ATOM 602 N N . VAL A 1 78 ? 9.649 6.435 10.552 1.00 84.81 78 VAL A N 1
ATOM 603 C CA . VAL A 1 78 ? 8.665 5.400 10.880 1.00 84.81 78 VAL A CA 1
ATOM 604 C C . VAL A 1 78 ? 7.307 6.056 11.106 1.00 84.81 78 VAL A C 1
ATOM 606 O O . VAL A 1 78 ? 7.206 7.129 11.700 1.00 84.81 78 VAL A O 1
ATOM 609 N N . ALA A 1 79 ? 6.263 5.407 10.602 1.00 87.19 79 ALA A N 1
ATOM 610 C CA . ALA A 1 79 ? 4.880 5.745 10.891 1.00 87.19 79 ALA A CA 1
ATOM 611 C C . ALA A 1 79 ? 4.186 4.503 11.450 1.00 87.19 79 ALA A C 1
ATOM 613 O O . ALA A 1 79 ? 4.396 3.406 10.928 1.00 87.19 79 ALA A O 1
ATOM 614 N N . TYR A 1 80 ? 3.387 4.685 12.493 1.00 89.06 80 TYR A N 1
ATOM 615 C CA . TYR A 1 80 ? 2.653 3.618 13.171 1.00 89.06 80 TYR A CA 1
ATOM 616 C C . TYR A 1 80 ? 1.304 4.147 13.665 1.00 89.06 80 TYR A C 1
ATOM 618 O O . TYR A 1 80 ? 1.067 5.358 13.673 1.00 89.06 80 TYR A O 1
ATOM 626 N N . THR A 1 81 ? 0.404 3.235 14.004 1.00 91.44 81 THR A N 1
ATOM 627 C CA . THR A 1 81 ? -0.959 3.542 14.441 1.00 91.44 81 THR A CA 1
ATOM 628 C C . THR A 1 81 ? -1.109 3.380 15.960 1.00 91.44 81 THR A C 1
ATOM 630 O O . THR A 1 81 ? -0.126 3.108 16.648 1.00 91.44 81 THR A O 1
ATOM 633 N N . ASP A 1 82 ? -2.310 3.601 16.499 1.00 92.94 82 ASP A N 1
ATOM 634 C CA . ASP A 1 82 ? -2.592 3.589 17.948 1.00 92.94 82 ASP A CA 1
ATOM 635 C C . ASP A 1 82 ? -2.528 2.185 18.577 1.00 92.94 82 ASP A C 1
ATOM 637 O O . ASP A 1 82 ? -2.474 2.071 19.799 1.00 92.94 82 ASP A O 1
ATOM 641 N N . ALA A 1 83 ? -2.523 1.127 17.754 1.00 92.00 83 ALA A N 1
ATOM 642 C CA . ALA A 1 83 ? -2.544 -0.278 18.173 1.00 92.00 83 ALA A CA 1
ATOM 643 C C . ALA A 1 83 ? -3.704 -0.599 19.141 1.00 92.00 83 ALA A C 1
ATOM 645 O O . ALA A 1 83 ? -3.539 -1.294 20.148 1.00 92.00 83 ALA A O 1
ATOM 646 N N . ASN A 1 84 ? -4.889 -0.043 18.865 1.00 93.88 84 ASN A N 1
ATOM 647 C CA . ASN A 1 84 ? -6.095 -0.229 19.664 1.00 93.88 84 ASN A CA 1
ATOM 648 C C . ASN A 1 84 ? -7.259 -0.779 18.813 1.00 93.88 84 ASN A C 1
ATOM 650 O O . ASN A 1 84 ? -8.160 -0.018 18.431 1.00 93.88 84 ASN A O 1
ATOM 654 N N . PRO A 1 85 ? -7.308 -2.107 18.584 1.00 90.62 85 PRO A N 1
ATOM 655 C CA . PRO A 1 85 ? -8.323 -2.747 17.739 1.00 90.62 85 PRO A CA 1
ATOM 656 C C . PRO A 1 85 ? -9.741 -2.702 18.337 1.00 90.62 85 PRO A C 1
ATOM 658 O O . PRO A 1 85 ? -10.725 -2.995 17.660 1.00 90.62 85 PRO A O 1
ATOM 661 N N . ILE A 1 86 ? -9.887 -2.325 19.616 1.00 92.69 86 ILE A N 1
ATOM 662 C CA . ILE A 1 86 ? -11.200 -2.116 20.253 1.00 92.69 86 ILE A CA 1
ATOM 663 C C . ILE A 1 86 ? -11.822 -0.800 19.767 1.00 92.69 86 ILE A C 1
ATOM 665 O O . ILE A 1 86 ? -13.043 -0.691 19.628 1.00 92.69 86 ILE A O 1
ATOM 669 N N . LYS A 1 87 ? -10.988 0.218 19.529 1.00 95.12 87 LYS A N 1
ATOM 670 C CA . LYS A 1 87 ? -11.430 1.569 19.173 1.00 95.12 87 LYS A CA 1
ATOM 671 C C . LYS A 1 87 ? -11.389 1.821 17.666 1.00 95.12 87 LYS A C 1
ATOM 673 O O . LYS A 1 87 ? -12.283 2.501 17.152 1.00 95.12 87 LYS A O 1
ATOM 678 N N . TRP A 1 88 ? -10.389 1.274 16.981 1.00 95.12 88 TRP A N 1
ATOM 679 C CA . TRP A 1 88 ? -10.081 1.561 15.583 1.00 95.12 88 TRP A CA 1
ATOM 680 C C . TRP A 1 88 ? -10.103 0.291 14.737 1.00 95.12 88 TRP A C 1
ATOM 682 O O . TRP A 1 88 ? -9.681 -0.768 15.183 1.00 95.12 88 TRP A O 1
ATOM 692 N N . TRP A 1 89 ? -10.633 0.384 13.519 1.00 92.50 89 TRP A N 1
ATOM 693 C CA . TRP A 1 89 ? -10.931 -0.791 12.687 1.00 92.50 89 TRP A CA 1
ATOM 694 C C . TRP A 1 89 ? -9.767 -1.237 11.792 1.00 92.50 89 TRP A C 1
ATOM 696 O O . TRP A 1 89 ? -9.831 -2.314 11.208 1.00 92.50 89 TRP A O 1
ATOM 706 N N . ASP A 1 90 ? -8.730 -0.409 11.656 1.00 90.62 90 ASP A N 1
ATOM 707 C CA . ASP A 1 90 ? -7.489 -0.703 10.921 1.00 90.62 90 ASP A CA 1
ATOM 708 C C . ASP A 1 90 ? -6.272 -0.903 11.832 1.00 90.62 90 ASP A C 1
ATOM 710 O O . ASP A 1 90 ? -5.146 -0.940 11.329 1.00 90.62 90 ASP A O 1
ATOM 714 N N . ASP A 1 91 ? -6.489 -0.998 13.142 1.00 89.81 91 ASP A N 1
ATOM 715 C CA . ASP A 1 91 ? -5.444 -1.394 14.078 1.00 89.81 91 ASP A CA 1
ATOM 716 C C . ASP A 1 91 ? -5.407 -2.910 14.247 1.00 89.81 91 ASP A C 1
ATOM 718 O O . ASP A 1 91 ? -6.450 -3.569 14.262 1.00 89.81 91 ASP A O 1
ATOM 722 N N . ASP A 1 92 ? -4.182 -3.416 14.386 1.00 76.62 92 ASP A N 1
ATOM 723 C CA . ASP A 1 92 ? -3.877 -4.781 14.816 1.00 76.62 92 ASP A CA 1
ATOM 724 C C . ASP A 1 92 ? -3.870 -4.880 16.353 1.00 76.62 92 ASP A C 1
ATOM 726 O O . ASP A 1 92 ? -3.427 -3.909 17.016 1.00 76.62 92 ASP A O 1
#

Solvent-accessible surface area (backbone atoms only — not comparable to full-atom values): 6139 Å² total; per-residue (Å²): 136,88,86,87,86,86,86,85,87,79,92,64,80,98,57,74,55,49,69,55,45,72,53,91,88,53,98,48,94,81,51,68,40,56,28,66,43,79,55,98,92,43,76,40,84,35,71,48,72,68,58,50,51,51,52,53,51,54,50,42,63,73,41,98,71,80,55,44,72,52,63,76,49,78,55,97,94,47,74,48,63,70,60,39,52,90,80,14,77,78,33,103